Protein AF-A0A931SXZ5-F1 (afdb_monomer_lite)

Structure (mmCIF, N/CA/C/O backbone):
data_AF-A0A931SXZ5-F1
#
_entry.id   AF-A0A931SXZ5-F1
#
loop_
_atom_site.group_PDB
_atom_site.id
_atom_site.type_symbol
_atom_site.label_atom_id
_atom_site.label_alt_id
_atom_site.label_comp_id
_atom_site.label_asym_id
_atom_site.label_entity_id
_atom_site.label_seq_id
_atom_site.pdbx_PDB_ins_code
_atom_site.Cartn_x
_atom_site.Cartn_y
_atom_site.Cartn_z
_atom_site.occupancy
_atom_site.B_iso_or_equiv
_atom_site.auth_seq_id
_atom_site.auth_comp_id
_atom_site.auth_asym_id
_atom_site.auth_atom_id
_atom_site.pdbx_PDB_model_num
ATOM 1 N N . GLY A 1 1 ? -3.752 8.241 -4.527 1.00 89.25 1 GLY A N 1
ATOM 2 C CA . GLY A 1 1 ? -4.930 8.831 -3.868 1.00 89.25 1 GLY A CA 1
ATOM 3 C C . GLY A 1 1 ? -6.022 7.797 -3.778 1.00 89.25 1 GLY A C 1
ATOM 4 O O . GLY A 1 1 ? -6.298 7.321 -2.688 1.00 89.25 1 GLY A O 1
ATOM 5 N N . ASP A 1 2 ? -6.546 7.386 -4.928 1.00 96.56 2 ASP A N 1
ATOM 6 C CA . ASP A 1 2 ? -7.692 6.472 -5.031 1.00 96.56 2 ASP A CA 1
ATOM 7 C C . ASP A 1 2 ? -7.490 5.140 -4.300 1.00 96.56 2 ASP A C 1
ATOM 9 O O . ASP A 1 2 ? -8.367 4.715 -3.558 1.00 96.56 2 ASP A O 1
ATOM 13 N N . VAL A 1 3 ? -6.300 4.534 -4.408 1.00 97.81 3 VAL A N 1
ATOM 14 C CA . VAL A 1 3 ? -5.961 3.291 -3.684 1.00 97.81 3 VAL A CA 1
ATOM 15 C C . VAL A 1 3 ? -6.045 3.475 -2.164 1.00 97.81 3 VAL A C 1
ATOM 17 O O . VAL A 1 3 ? -6.655 2.664 -1.474 1.00 97.81 3 VAL A O 1
ATOM 20 N N . LEU A 1 4 ? -5.497 4.577 -1.638 1.00 98.06 4 LEU A N 1
ATOM 21 C CA . LEU A 1 4 ? -5.572 4.902 -0.213 1.00 98.06 4 LEU A CA 1
ATOM 22 C C . LEU A 1 4 ? -7.021 5.160 0.217 1.00 98.06 4 LEU A C 1
ATOM 24 O O . LEU A 1 4 ? -7.441 4.667 1.259 1.00 98.06 4 LEU A O 1
ATOM 28 N N . ALA A 1 5 ? -7.782 5.915 -0.576 1.00 97.94 5 ALA A N 1
ATOM 29 C CA . ALA A 1 5 ? -9.178 6.212 -0.276 1.00 97.94 5 ALA A CA 1
ATOM 30 C C . ALA A 1 5 ? -10.028 4.933 -0.239 1.00 97.94 5 ALA A C 1
ATOM 32 O O . ALA A 1 5 ? -10.770 4.727 0.717 1.00 97.94 5 ALA A O 1
ATOM 33 N N . GLY A 1 6 ? -9.866 4.042 -1.223 1.00 97.94 6 GLY A N 1
ATOM 34 C CA . GLY A 1 6 ? -10.540 2.743 -1.257 1.00 97.94 6 GLY A CA 1
ATOM 35 C C . GLY A 1 6 ? -10.161 1.852 -0.074 1.00 97.94 6 GLY A C 1
ATOM 36 O O . GLY A 1 6 ? -11.035 1.266 0.563 1.00 97.94 6 GLY A O 1
ATOM 37 N N . LEU A 1 7 ? -8.874 1.808 0.282 1.00 98.12 7 LEU A N 1
ATOM 38 C CA . LEU A 1 7 ? -8.391 1.064 1.444 1.00 98.12 7 LEU A CA 1
ATOM 39 C C . LEU A 1 7 ? -8.985 1.587 2.758 1.00 98.12 7 LEU A C 1
ATOM 41 O O . LEU A 1 7 ? -9.499 0.807 3.558 1.00 98.12 7 LEU A O 1
ATOM 45 N N . VAL A 1 8 ? -8.940 2.903 2.982 1.00 98.50 8 VAL A N 1
ATOM 46 C CA . VAL A 1 8 ? -9.508 3.529 4.185 1.00 98.50 8 VAL A CA 1
ATOM 47 C C . VAL A 1 8 ? -11.019 3.321 4.235 1.00 98.50 8 VAL A C 1
ATOM 49 O O . VAL A 1 8 ? -11.541 2.990 5.299 1.00 98.50 8 VAL A O 1
ATOM 52 N N . ALA A 1 9 ? -11.721 3.450 3.105 1.00 98.31 9 ALA A N 1
ATOM 53 C CA . ALA A 1 9 ? -13.156 3.193 3.026 1.00 98.31 9 ALA A CA 1
ATOM 54 C C . ALA A 1 9 ? -13.491 1.747 3.427 1.00 98.31 9 ALA A C 1
ATOM 56 O O . ALA A 1 9 ? -14.355 1.537 4.275 1.00 98.31 9 ALA A O 1
ATOM 57 N N . ALA A 1 10 ? -12.756 0.761 2.902 1.00 98.00 10 ALA A N 1
ATOM 58 C CA . ALA A 1 10 ? -12.945 -0.647 3.246 1.00 98.00 10 ALA A CA 1
ATOM 59 C C . ALA A 1 10 ? -12.674 -0.936 4.734 1.00 98.00 10 ALA A C 1
ATOM 61 O O . ALA A 1 10 ? -13.457 -1.626 5.387 1.00 98.00 10 ALA A O 1
ATOM 62 N N . LEU A 1 11 ? -11.597 -0.379 5.300 1.00 98.06 11 LEU A N 1
ATOM 63 C CA . LEU A 1 11 ? -11.280 -0.531 6.726 1.00 98.06 11 LEU A CA 1
ATOM 64 C C . LEU A 1 11 ? -12.331 0.133 7.625 1.00 98.06 11 LEU A C 1
ATOM 66 O O . LEU A 1 11 ? -12.667 -0.412 8.679 1.00 98.06 11 LEU A O 1
ATOM 70 N N . SER A 1 12 ? -12.883 1.268 7.194 1.00 98.50 12 SER A N 1
ATOM 71 C CA . SER A 1 12 ? -13.912 2.015 7.929 1.00 98.50 12 SER A CA 1
ATOM 72 C C . SER A 1 12 ? -15.224 1.239 8.058 1.00 98.50 12 SER A C 1
ATOM 74 O O . SER A 1 12 ? -15.982 1.472 8.992 1.00 98.50 12 SER A O 1
ATOM 76 N N . CYS A 1 13 ? -15.493 0.260 7.186 1.00 98.31 13 CYS A N 1
ATOM 77 C CA . CYS A 1 13 ? -16.670 -0.602 7.318 1.00 98.31 13 CYS A CA 1
ATOM 78 C C . CYS A 1 13 ? -16.641 -1.486 8.578 1.00 98.31 13 CYS A C 1
ATOM 80 O O . CYS A 1 13 ? -17.671 -2.051 8.949 1.00 98.31 13 CYS A O 1
ATOM 82 N N . LYS A 1 14 ? -15.471 -1.661 9.207 1.00 97.50 14 LYS A N 1
ATOM 83 C CA . LYS A 1 14 ? -15.271 -2.574 10.345 1.00 97.50 14 LYS A CA 1
ATOM 84 C C . LYS A 1 14 ? -14.583 -1.931 11.552 1.00 97.50 14 LYS A C 1
ATOM 86 O O . LYS A 1 14 ? -14.444 -2.615 12.560 1.00 97.50 14 LYS A O 1
ATOM 91 N N . AS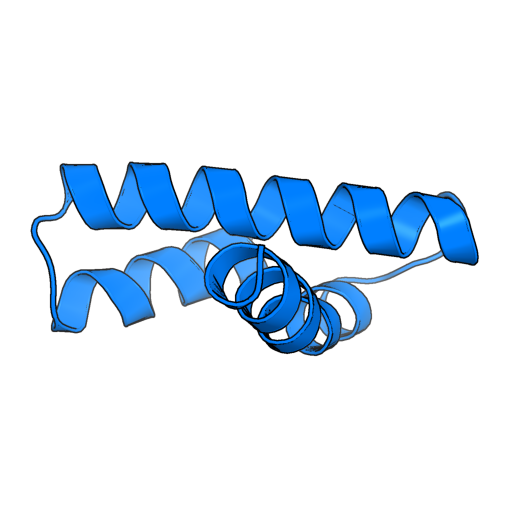N A 1 15 ? -14.148 -0.674 11.459 1.00 97.50 15 ASN A N 1
ATOM 92 C CA . ASN A 1 15 ? -13.320 -0.010 12.469 1.00 97.50 15 ASN A CA 1
ATOM 93 C C . ASN A 1 15 ? -13.697 1.471 12.613 1.00 97.50 15 ASN A C 1
ATOM 95 O O . ASN A 1 15 ? -14.257 2.059 11.689 1.00 97.50 15 ASN A O 1
ATOM 99 N N . ASP A 1 16 ? -13.316 2.087 13.735 1.00 98.19 16 ASP A N 1
ATOM 100 C CA . ASP A 1 16 ? -13.432 3.535 13.932 1.00 98.19 16 ASP A CA 1
ATOM 101 C C . ASP A 1 16 ? -12.684 4.325 12.852 1.00 98.19 16 ASP A C 1
ATOM 103 O O . ASP A 1 16 ? -11.583 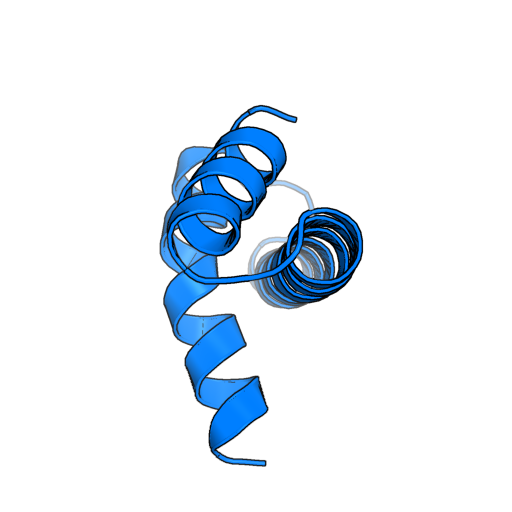3.955 12.437 1.00 98.19 16 ASP A O 1
ATOM 107 N N . LEU A 1 17 ? -13.252 5.463 12.441 1.00 98.00 17 LEU A N 1
ATOM 108 C CA . LEU A 1 17 ? -12.753 6.254 11.309 1.00 98.00 17 LEU A CA 1
ATOM 109 C C . LEU A 1 17 ? -11.287 6.671 11.466 1.00 98.00 17 LEU A C 1
ATOM 111 O O . LEU A 1 17 ? -10.510 6.588 10.517 1.00 98.00 17 LEU A O 1
ATOM 115 N N . PHE A 1 18 ? -10.890 7.096 12.668 1.00 98.12 18 PHE A N 1
ATOM 116 C CA . PHE A 1 18 ? -9.508 7.497 12.932 1.00 98.12 18 PHE A CA 1
ATOM 117 C C . PHE A 1 18 ? -8.541 6.312 12.819 1.00 98.12 18 PHE A C 1
ATOM 119 O O . PHE A 1 18 ? -7.491 6.429 12.186 1.00 98.12 18 PHE A O 1
ATOM 126 N N . LEU A 1 19 ? -8.920 5.155 13.373 1.00 98.19 19 LEU A N 1
ATOM 127 C CA . LEU A 1 19 ? -8.119 3.936 13.297 1.00 98.19 19 LEU A CA 1
ATOM 128 C C . LEU A 1 19 ? -8.010 3.437 11.852 1.00 98.19 19 LEU A C 1
ATOM 130 O O . LEU A 1 19 ? -6.914 3.118 11.398 1.00 98.19 19 LEU A O 1
ATOM 134 N N . ALA A 1 20 ? -9.119 3.423 11.111 1.00 98.38 20 ALA A N 1
ATOM 135 C CA . ALA A 1 20 ? -9.149 3.038 9.705 1.00 98.38 20 ALA A CA 1
ATOM 136 C C . ALA A 1 20 ? -8.268 3.953 8.839 1.00 98.38 20 ALA A C 1
ATOM 138 O O . ALA A 1 20 ? -7.503 3.463 8.008 1.00 98.38 20 ALA A O 1
ATOM 139 N N . ALA A 1 21 ? -8.324 5.269 9.060 1.00 98.25 21 ALA A N 1
ATOM 140 C CA . ALA A 1 21 ? -7.488 6.236 8.356 1.00 98.25 21 ALA A CA 1
ATOM 141 C C . ALA A 1 21 ? -5.995 6.051 8.675 1.00 98.25 21 ALA A C 1
ATOM 143 O O . ALA A 1 21 ? -5.165 6.022 7.762 1.00 98.25 21 ALA A O 1
ATOM 144 N N . ALA A 1 22 ? -5.651 5.883 9.955 1.00 98.25 22 ALA A N 1
ATOM 145 C CA . ALA A 1 22 ? -4.275 5.662 10.390 1.00 98.25 22 ALA A CA 1
ATOM 146 C C . ALA A 1 22 ? -3.706 4.350 9.825 1.00 98.25 22 ALA A C 1
ATOM 148 O O . ALA A 1 22 ? -2.636 4.352 9.211 1.00 98.25 22 ALA A O 1
ATOM 149 N N . ALA A 1 23 ? -4.449 3.247 9.966 1.00 97.38 23 ALA A N 1
ATOM 150 C CA . ALA A 1 23 ? -4.060 1.939 9.453 1.00 97.38 23 ALA A CA 1
ATOM 151 C C . ALA A 1 23 ? -3.945 1.945 7.923 1.00 97.38 23 ALA A C 1
ATOM 153 O O . ALA A 1 23 ? -2.935 1.498 7.384 1.00 97.38 23 ALA A O 1
ATOM 154 N N . GLY A 1 24 ? -4.927 2.512 7.217 1.00 97.81 24 GLY A N 1
ATOM 155 C CA . GLY A 1 24 ? -4.900 2.611 5.759 1.00 97.81 24 GLY A CA 1
ATOM 156 C C . GLY A 1 24 ? -3.706 3.420 5.246 1.00 97.81 24 GLY A C 1
ATOM 157 O O . GLY A 1 24 ? -3.012 2.975 4.335 1.00 97.81 24 GLY A O 1
ATOM 158 N N . SER A 1 25 ? -3.399 4.564 5.869 1.00 97.94 25 SER A N 1
ATOM 159 C CA . SER A 1 25 ? -2.220 5.373 5.522 1.00 97.94 25 SER A CA 1
ATOM 160 C C . SER A 1 25 ? -0.913 4.599 5.720 1.00 97.94 25 SER A C 1
ATOM 162 O O . SER A 1 25 ? -0.055 4.569 4.831 1.00 97.94 25 SER A O 1
ATOM 164 N N . PHE A 1 26 ? -0.785 3.910 6.856 1.00 97.56 26 PHE A N 1
ATOM 165 C CA . PHE A 1 26 ? 0.392 3.111 7.182 1.00 97.56 26 PHE A CA 1
ATOM 166 C C . PHE A 1 26 ? 0.595 1.941 6.207 1.00 97.56 26 PHE A C 1
ATOM 168 O O . PHE A 1 26 ? 1.680 1.789 5.641 1.00 97.56 26 PHE A O 1
ATOM 175 N N . ILE A 1 27 ? -0.457 1.156 5.957 1.00 97.75 27 ILE A N 1
ATOM 176 C CA . ILE A 1 27 ? -0.430 0.010 5.038 1.00 97.75 27 ILE A CA 1
ATOM 177 C C . ILE A 1 27 ? -0.112 0.478 3.611 1.00 97.75 27 ILE A C 1
ATOM 179 O O . ILE A 1 27 ? 0.771 -0.084 2.965 1.00 97.75 27 ILE A O 1
ATOM 183 N N . ASN A 1 28 ? -0.769 1.539 3.130 1.00 97.81 28 ASN A N 1
ATOM 184 C CA . ASN A 1 28 ? -0.534 2.079 1.789 1.00 97.81 28 ASN A CA 1
ATOM 185 C C . ASN A 1 28 ? 0.913 2.558 1.610 1.00 97.81 28 ASN A C 1
ATOM 187 O O . ASN A 1 28 ? 1.524 2.313 0.570 1.00 97.81 28 ASN A O 1
ATOM 191 N N . LYS A 1 29 ? 1.491 3.206 2.631 1.00 97.00 29 LYS A N 1
ATOM 192 C CA . LYS A 1 29 ? 2.904 3.600 2.604 1.00 97.00 29 LYS A CA 1
ATOM 193 C C . LYS A 1 29 ? 3.822 2.379 2.539 1.00 97.00 29 LYS A C 1
ATOM 195 O O . LYS A 1 29 ? 4.747 2.370 1.733 1.00 97.00 29 LYS A O 1
ATOM 200 N N . LYS A 1 30 ? 3.556 1.343 3.340 1.00 97.00 30 LYS A N 1
ATOM 201 C CA . LYS A 1 30 ? 4.349 0.105 3.336 1.00 97.00 30 LYS A CA 1
ATOM 202 C C . LYS A 1 30 ? 4.304 -0.623 1.996 1.00 97.00 30 LYS A C 1
ATOM 204 O O . LYS A 1 30 ? 5.356 -1.014 1.495 1.00 97.00 30 LYS A O 1
ATOM 209 N N . ALA A 1 31 ? 3.126 -0.736 1.388 1.00 97.38 31 ALA A N 1
ATOM 210 C CA . ALA A 1 31 ? 2.979 -1.305 0.051 1.00 97.38 31 ALA A CA 1
ATOM 211 C C . ALA A 1 31 ? 3.754 -0.493 -0.998 1.00 97.38 31 ALA A C 1
ATOM 213 O O . ALA A 1 31 ? 4.499 -1.063 -1.791 1.00 97.38 31 ALA A O 1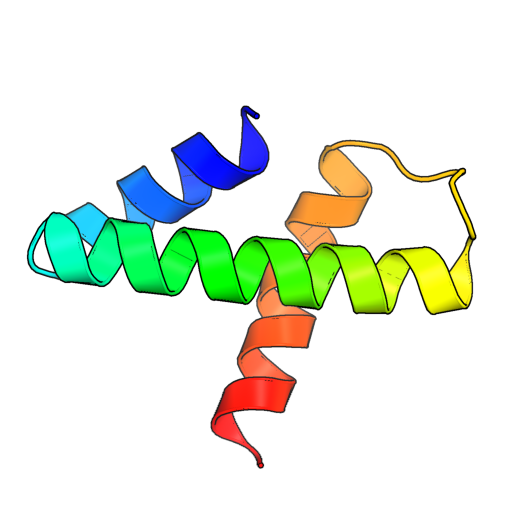
ATOM 214 N N . GLY A 1 32 ? 3.668 0.841 -0.945 1.00 96.94 32 GLY A N 1
ATOM 215 C CA . GLY A 1 32 ? 4.436 1.719 -1.829 1.00 96.94 32 GLY A CA 1
ATOM 216 C C . GLY A 1 32 ? 5.951 1.569 -1.664 1.00 96.94 32 GLY A C 1
ATOM 217 O O . GLY A 1 32 ? 6.663 1.477 -2.658 1.00 96.94 32 GLY A O 1
ATOM 218 N N . GLU A 1 33 ? 6.456 1.483 -0.429 1.00 96.88 33 GLU A N 1
ATOM 219 C CA . GLU A 1 33 ? 7.879 1.23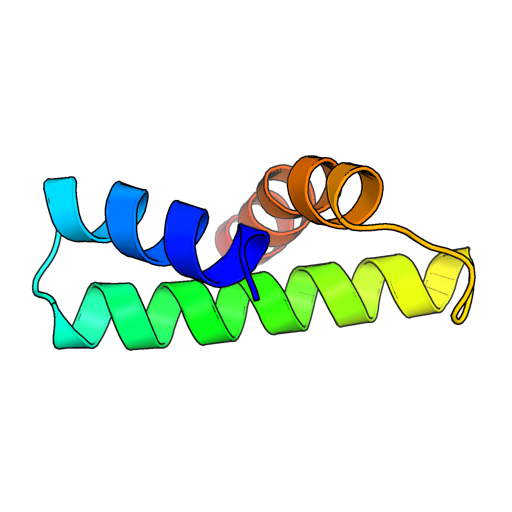1 -0.151 1.00 96.88 33 GLU A CA 1
ATOM 220 C C . GLU A 1 33 ? 8.339 -0.135 -0.686 1.00 96.88 33 GLU A C 1
ATOM 222 O O . GLU A 1 33 ? 9.418 -0.229 -1.273 1.00 96.88 33 GLU A O 1
ATOM 227 N N . SER A 1 34 ? 7.534 -1.188 -0.498 1.00 95.62 34 SER A N 1
ATOM 228 C CA . SER A 1 34 ? 7.811 -2.532 -1.031 1.00 95.62 34 SER A CA 1
ATOM 229 C C . SER A 1 34 ? 7.899 -2.514 -2.558 1.00 95.62 34 SER A C 1
ATOM 231 O O . SER A 1 34 ? 8.870 -2.991 -3.150 1.00 95.62 34 SER A O 1
ATOM 233 N N . LEU A 1 35 ? 6.916 -1.890 -3.204 1.00 96.06 35 LEU A N 1
ATOM 234 C CA . LEU A 1 35 ? 6.836 -1.806 -4.654 1.00 96.06 35 LEU A CA 1
ATOM 235 C C . LEU A 1 35 ? 7.988 -0.976 -5.230 1.00 96.06 35 LEU A C 1
ATOM 237 O O . LEU A 1 35 ? 8.666 -1.425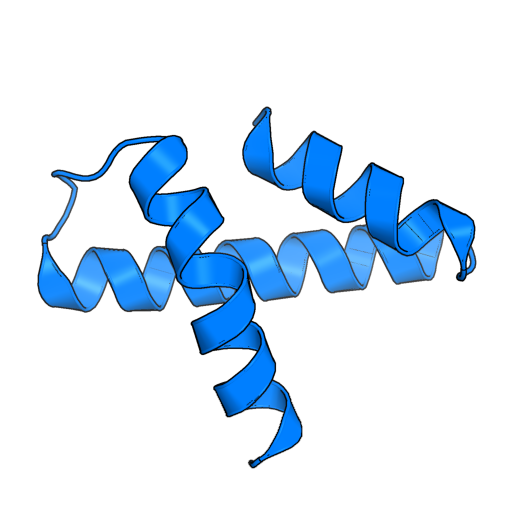 -6.154 1.00 96.06 35 LEU A O 1
ATOM 241 N N . PHE A 1 36 ? 8.292 0.165 -4.608 1.00 97.00 36 PHE A N 1
ATOM 242 C CA . PHE A 1 36 ? 9.410 1.023 -4.994 1.00 97.00 36 PHE A CA 1
ATOM 243 C C . PHE A 1 36 ? 10.757 0.295 -4.926 1.00 97.00 36 PHE A C 1
ATOM 245 O O . PHE A 1 36 ? 11.594 0.467 -5.808 1.00 97.00 36 PHE A O 1
ATOM 252 N N . LYS A 1 37 ? 10.973 -0.574 -3.931 1.00 96.19 37 LYS A N 1
ATOM 253 C CA . LYS A 1 37 ? 12.202 -1.383 -3.855 1.00 96.19 37 LYS A CA 1
ATOM 254 C C . LYS A 1 37 ? 12.359 -2.352 -5.029 1.00 96.19 37 LYS A C 1
ATOM 256 O O . LYS A 1 37 ? 13.488 -2.690 -5.368 1.00 96.19 37 LYS A O 1
ATOM 261 N N . ARG A 1 38 ? 11.259 -2.817 -5.629 1.00 93.94 38 ARG A N 1
ATOM 262 C CA . ARG A 1 38 ? 11.289 -3.801 -6.724 1.00 93.94 38 ARG A CA 1
ATOM 263 C C . ARG A 1 38 ? 11.334 -3.162 -8.104 1.00 93.94 38 ARG A C 1
ATOM 265 O O . ARG A 1 38 ? 12.021 -3.681 -8.975 1.00 93.94 38 ARG A O 1
ATOM 272 N N . VAL A 1 39 ? 10.599 -2.069 -8.310 1.00 94.56 39 VAL A N 1
ATOM 273 C CA . VAL A 1 39 ? 10.412 -1.471 -9.646 1.00 94.56 39 VAL A CA 1
ATOM 274 C C . VAL A 1 39 ? 10.710 0.031 -9.699 1.00 94.56 39 VAL A C 1
ATOM 276 O O . VAL A 1 39 ? 10.487 0.678 -10.721 1.00 94.56 39 VAL A O 1
ATOM 279 N N . GLY A 1 40 ? 11.238 0.614 -8.621 1.00 94.31 40 GLY A N 1
ATOM 280 C CA . GLY A 1 40 ? 11.485 2.052 -8.539 1.00 94.31 40 GLY A CA 1
ATOM 281 C C . GLY A 1 40 ? 10.184 2.850 -8.698 1.00 94.31 40 GLY A C 1
ATOM 282 O O . GLY A 1 40 ? 9.149 2.426 -8.190 1.00 94.31 40 GLY A O 1
ATOM 283 N N . PRO A 1 41 ? 10.189 3.997 -9.397 1.00 92.75 41 PRO A N 1
ATOM 284 C CA . PRO A 1 41 ? 8.979 4.787 -9.633 1.00 92.75 41 PRO A CA 1
ATOM 285 C C . PRO A 1 41 ? 8.054 4.203 -10.719 1.00 92.75 41 PRO A C 1
ATOM 287 O O . PRO A 1 41 ? 7.005 4.782 -10.987 1.00 92.75 41 PRO A O 1
ATOM 290 N N . TYR A 1 42 ? 8.419 3.091 -11.367 1.00 94.19 42 TYR A N 1
ATOM 291 C CA . TYR A 1 42 ? 7.685 2.521 -12.502 1.00 94.19 42 TYR A CA 1
ATOM 292 C C . TYR A 1 42 ? 6.552 1.588 -12.056 1.00 94.19 42 TYR A C 1
ATOM 294 O O . TYR A 1 42 ? 6.497 0.428 -12.457 1.00 94.19 42 TYR A O 1
ATOM 302 N N . PHE A 1 43 ? 5.650 2.092 -11.217 1.00 95.19 43 PHE A N 1
ATOM 303 C CA . PHE A 1 43 ? 4.423 1.394 -10.843 1.00 95.19 43 PHE A CA 1
ATOM 304 C C . PHE A 1 43 ? 3.213 2.316 -10.926 1.00 95.19 43 PHE A C 1
ATOM 306 O O . PHE A 1 43 ? 3.311 3.532 -10.750 1.00 95.19 43 PHE A O 1
ATOM 313 N N . ASN A 1 44 ? 2.055 1.727 -11.189 1.00 95.38 44 ASN A N 1
ATOM 314 C CA . ASN A 1 44 ? 0.783 2.428 -11.271 1.00 95.38 44 ASN A CA 1
ATOM 315 C C . ASN A 1 44 ? -0.126 2.098 -10.069 1.00 95.38 44 ASN A C 1
ATOM 317 O O . ASN A 1 44 ? 0.260 1.415 -9.118 1.00 95.38 44 ASN A O 1
ATOM 321 N N . ALA A 1 45 ? -1.347 2.636 -10.090 1.00 96.06 45 ALA A N 1
ATOM 322 C CA . ALA A 1 45 ? -2.321 2.443 -9.018 1.00 96.06 45 ALA A CA 1
ATOM 323 C C . ALA A 1 45 ? -2.753 0.975 -8.849 1.00 96.06 45 ALA A C 1
ATOM 325 O O . ALA A 1 45 ? -2.963 0.540 -7.720 1.00 96.06 45 ALA A O 1
ATOM 326 N N . SER A 1 46 ? -2.860 0.217 -9.941 1.00 96.56 46 SER A N 1
ATOM 327 C CA . SER A 1 46 ? -3.217 -1.204 -9.916 1.00 96.56 46 SER A CA 1
ATOM 328 C C . SER A 1 46 ? -2.112 -2.030 -9.263 1.00 96.56 46 SER A C 1
ATOM 330 O O . SER A 1 46 ? -2.393 -2.812 -8.362 1.00 96.56 46 SER A O 1
ATOM 332 N N . ASP A 1 47 ? -0.851 -1.770 -9.623 1.00 97.19 47 ASP A N 1
ATOM 333 C CA . ASP A 1 47 ? 0.301 -2.445 -9.012 1.00 97.19 47 ASP A CA 1
ATOM 334 C C . ASP A 1 47 ? 0.359 -2.194 -7.496 1.00 97.19 47 ASP A C 1
ATOM 336 O O . ASP A 1 47 ? 0.657 -3.094 -6.710 1.00 97.19 47 ASP A O 1
ATOM 340 N N . LEU A 1 48 ? 0.052 -0.962 -7.068 1.00 97.44 48 LEU A N 1
ATOM 341 C CA . LEU A 1 48 ? -0.021 -0.618 -5.650 1.00 97.44 48 LEU A CA 1
ATOM 342 C C . LEU A 1 48 ? -1.180 -1.338 -4.951 1.00 97.44 48 LEU A C 1
ATOM 344 O O . LEU A 1 48 ? -0.993 -1.834 -3.842 1.00 97.44 48 LEU A O 1
ATOM 348 N N . ALA A 1 49 ? -2.356 -1.409 -5.581 1.00 97.75 49 ALA A N 1
ATOM 349 C CA . ALA A 1 49 ? -3.515 -2.113 -5.038 1.00 97.75 49 ALA A CA 1
ATOM 350 C C . ALA A 1 49 ? -3.244 -3.617 -4.861 1.00 97.75 49 ALA A C 1
ATOM 352 O O . ALA A 1 49 ? -3.577 -4.173 -3.815 1.00 97.75 49 ALA A O 1
ATOM 353 N N . ASP A 1 50 ? -2.565 -4.246 -5.822 1.00 97.44 50 ASP A N 1
ATOM 354 C CA . ASP A 1 50 ? -2.158 -5.656 -5.755 1.00 97.44 50 ASP A CA 1
ATOM 355 C C . ASP A 1 50 ? -1.074 -5.916 -4.696 1.00 97.44 50 ASP A C 1
ATOM 357 O O . A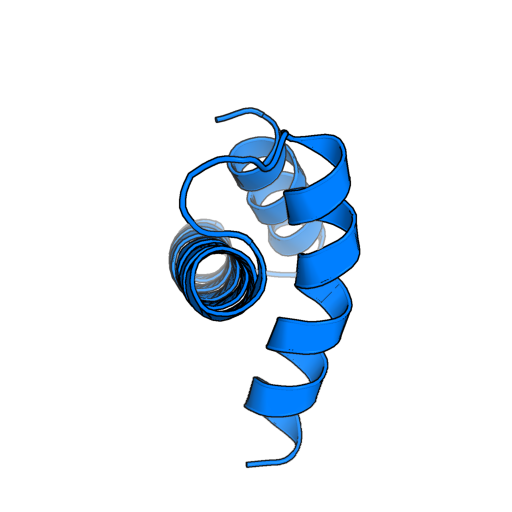SP A 1 50 ? -0.941 -7.034 -4.184 1.00 97.44 50 ASP A O 1
ATOM 361 N N . GLU A 1 51 ? -0.298 -4.890 -4.337 1.00 97.25 51 GLU A N 1
ATOM 362 C CA . GLU A 1 51 ? 0.730 -4.988 -3.304 1.00 97.25 51 GLU A CA 1
ATOM 363 C C . GLU A 1 51 ? 0.167 -4.870 -1.881 1.00 97.25 51 GLU A C 1
ATOM 365 O O . GLU A 1 51 ? 0.751 -5.434 -0.951 1.00 97.25 51 GLU A O 1
ATOM 370 N N . ILE A 1 52 ? -0.981 -4.203 -1.693 1.00 97.81 52 ILE A N 1
ATOM 371 C CA . ILE A 1 52 ? -1.617 -4.019 -0.376 1.00 97.81 52 ILE A CA 1
ATOM 372 C C . ILE A 1 52 ? -1.749 -5.347 0.399 1.00 97.81 52 ILE A C 1
ATOM 374 O O . ILE A 1 52 ? -1.251 -5.410 1.527 1.00 97.81 52 ILE A O 1
ATOM 378 N N . PRO A 1 53 ? -2.337 -6.435 -0.149 1.00 96.31 53 PRO A N 1
ATOM 379 C CA . PRO A 1 53 ? -2.488 -7.689 0.591 1.00 96.31 53 PRO A CA 1
ATOM 380 C C . PRO A 1 53 ? -1.152 -8.326 0.987 1.00 96.31 53 PRO A C 1
ATOM 382 O O . PRO A 1 53 ? -1.063 -8.977 2.029 1.00 96.31 53 PRO A O 1
ATOM 385 N N . ARG A 1 54 ? -0.101 -8.138 0.177 1.00 95.44 54 ARG A N 1
ATOM 386 C CA . ARG A 1 54 ? 1.239 -8.676 0.458 1.00 95.44 54 ARG A CA 1
ATOM 387 C C . ARG A 1 54 ? 1.887 -7.923 1.611 1.00 95.44 54 ARG A C 1
ATOM 389 O O . ARG A 1 54 ? 2.319 -8.553 2.572 1.00 95.44 54 ARG A O 1
ATOM 396 N N . ALA A 1 55 ? 1.841 -6.593 1.565 1.00 95.62 55 ALA A N 1
ATOM 397 C CA . ALA A 1 55 ? 2.316 -5.746 2.653 1.00 95.62 55 ALA A CA 1
ATOM 398 C C . ALA A 1 55 ? 1.560 -6.029 3.962 1.00 95.62 55 ALA A C 1
ATOM 400 O O . ALA A 1 55 ? 2.173 -6.144 5.018 1.00 95.62 55 ALA A O 1
ATOM 401 N N . MET A 1 56 ? 0.235 -6.209 3.911 1.00 95.56 56 MET A N 1
ATOM 402 C CA . MET A 1 56 ? -0.554 -6.581 5.092 1.00 95.56 56 MET A CA 1
ATOM 403 C C . MET A 1 56 ? -0.147 -7.941 5.663 1.00 95.56 56 MET A C 1
ATOM 405 O O . MET A 1 56 ? -0.041 -8.084 6.879 1.00 95.56 56 MET A O 1
ATOM 409 N N . LYS A 1 57 ? 0.105 -8.935 4.804 1.00 95.25 57 LYS A N 1
ATOM 410 C CA . LYS A 1 57 ? 0.566 -10.257 5.240 1.00 95.25 57 LYS A CA 1
ATOM 411 C C . LYS A 1 57 ? 1.910 -10.169 5.965 1.00 95.25 57 LYS A C 1
ATOM 413 O O . LYS A 1 57 ? 2.064 -10.795 7.007 1.00 95.25 57 LYS A O 1
ATOM 418 N N . GLU A 1 58 ? 2.851 -9.382 5.448 1.00 93.12 58 GLU A N 1
ATOM 419 C CA . GLU A 1 58 ? 4.134 -9.140 6.120 1.00 93.12 58 GLU A CA 1
ATOM 420 C C . GLU A 1 58 ? 3.941 -8.473 7.488 1.00 93.12 58 GLU A C 1
ATOM 422 O O . GLU A 1 58 ? 4.529 -8.916 8.467 1.00 93.12 58 GLU A O 1
ATOM 427 N N . LEU A 1 59 ? 3.061 -7.473 7.588 1.00 91.62 59 LEU A N 1
ATOM 428 C CA . LEU A 1 59 ? 2.788 -6.760 8.842 1.00 91.62 59 LEU A CA 1
ATOM 429 C C . LEU A 1 59 ? 2.147 -7.621 9.941 1.00 91.62 59 LEU A C 1
ATOM 431 O O . LEU A 1 59 ? 2.273 -7.275 11.108 1.00 91.62 59 LEU A O 1
ATOM 435 N N . ILE A 1 60 ? 1.428 -8.689 9.584 1.00 90.12 60 ILE A N 1
ATOM 436 C CA . ILE A 1 60 ? 0.743 -9.576 10.544 1.00 90.12 60 ILE A CA 1
ATOM 437 C C . ILE A 1 60 ? 1.629 -10.762 10.956 1.00 90.12 60 ILE A C 1
ATOM 439 O O . ILE A 1 60 ? 1.452 -11.319 12.035 1.00 90.12 60 ILE A O 1
ATOM 443 N N . LEU A 1 61 ? 2.547 -11.185 10.082 1.00 79.88 61 LEU A N 1
ATOM 444 C CA . LEU A 1 61 ? 3.444 -12.320 10.328 1.00 79.88 61 LEU A CA 1
ATOM 445 C C . LEU A 1 61 ? 4.759 -11.932 11.018 1.00 79.88 61 LEU A C 1
ATOM 447 O O . LEU A 1 61 ? 5.532 -12.825 11.364 1.00 79.88 61 LEU A O 1
ATOM 451 N N . THR A 1 62 ? 5.016 -10.634 11.171 1.00 57.03 62 THR A N 1
ATOM 452 C CA . THR A 1 62 ? 6.175 -10.087 11.889 1.00 57.03 62 THR A CA 1
ATOM 453 C C . THR A 1 62 ? 5.781 -9.752 13.319 1.00 57.03 62 THR A C 1
ATOM 455 O O . THR A 1 62 ? 6.593 -10.037 14.226 1.00 57.03 62 THR A O 1
#

Radius of gyration: 11.48 Å; chains: 1; bounding box: 29×21×26 Å

Sequence (62 aa):
GDVLAGLVAALSCKNDLFLAAAAGSFINKKAGESLFKRVGPYFNASDLADEIPRAMKELILT

pLDDT: mean 95.67, std 5.73, range [57.03, 98.5]

Foldseek 3Di:
DVLLVVQLVVQVVPDPSVVSNVVSVVLLVQLVVVVCVPPNPPDDSVSSNVSSVVSVVVVVVD

Secondary structure (DSSP, 8-state):
-HHHHHHHHHHHTTS-HHHHHHHHHHHHHHHHHHHHHHHTT---HHHHHHHHHHHHHHHHH-